Protein AF-A0A8H4IK60-F1 (afdb_monomer_lite)

Sequence (180 aa):
MSAPQLPDAAPTSAMPAPQHAANDPHSSSAIVDDEYISPASSSCSINETGQPAHLPRPKLGSRKSSGTIIIPRDSPQVELGEEEEEYDENDARTMSPRRTSEEIEKISQEAREALIQQAKALQASLLSIVDRVESVRCEHEKLEGGNRFLQSYIGELMQTSKLTAAGAAKAKATKGRPIK

Structure (mmCIF, N/CA/C/O backbone):
data_AF-A0A8H4IK60-F1
#
_entry.id   AF-A0A8H4IK60-F1
#
loop_
_atom_site.group_PDB
_atom_site.id
_atom_site.type_symbol
_atom_site.label_atom_id
_atom_site.label_alt_id
_atom_site.label_comp_id
_atom_site.label_asym_id
_atom_site.label_entity_id
_atom_site.label_seq_id
_atom_site.pdbx_PDB_ins_code
_atom_site.Cartn_x
_atom_site.Cartn_y
_atom_site.Cartn_z
_atom_site.occupancy
_atom_site.B_iso_or_equiv
_atom_site.auth_seq_id
_atom_site.auth_comp_id
_atom_site.auth_asym_id
_atom_site.auth_atom_id
_atom_site.pdbx_PDB_model_num
ATOM 1 N N . MET A 1 1 ? 8.835 -43.431 -39.424 1.00 47.81 1 MET A N 1
ATOM 2 C CA . MET A 1 1 ? 8.532 -42.167 -40.130 1.00 47.81 1 MET A CA 1
ATOM 3 C C . MET A 1 1 ? 7.916 -41.244 -39.085 1.00 47.81 1 MET A C 1
ATOM 5 O O . MET A 1 1 ? 6.806 -41.515 -38.664 1.00 47.81 1 MET A O 1
ATOM 9 N N . SER A 1 2 ? 8.735 -40.544 -38.297 1.00 43.66 2 SER A N 1
ATOM 10 C CA . SER A 1 2 ? 9.215 -39.159 -38.500 1.00 43.66 2 SER A CA 1
ATOM 11 C C . SER A 1 2 ? 8.088 -38.140 -38.688 1.00 43.66 2 SER A C 1
ATOM 13 O O . SER A 1 2 ? 7.370 -38.195 -39.680 1.00 43.66 2 SER A O 1
ATOM 15 N N . ALA A 1 3 ? 7.985 -37.236 -37.708 1.00 51.78 3 ALA A N 1
ATOM 16 C CA . ALA A 1 3 ? 7.119 -36.055 -37.649 1.00 51.78 3 ALA A CA 1
ATOM 17 C C . ALA A 1 3 ? 7.509 -34.991 -38.715 1.00 51.78 3 ALA A C 1
ATOM 19 O O . ALA A 1 3 ? 8.509 -35.193 -39.412 1.00 51.78 3 ALA A O 1
ATOM 20 N N . PRO A 1 4 ? 6.773 -33.864 -38.859 1.00 56.00 4 PRO A N 1
ATOM 21 C CA . PRO A 1 4 ? 6.872 -32.794 -37.861 1.00 56.00 4 PRO A CA 1
ATOM 22 C C . PRO A 1 4 ? 5.557 -32.084 -37.490 1.00 56.00 4 PRO A C 1
ATOM 24 O O . PRO A 1 4 ? 4.537 -32.135 -38.169 1.00 56.00 4 PRO A O 1
ATOM 27 N N . GLN A 1 5 ? 5.678 -31.406 -36.356 1.00 49.56 5 GLN A N 1
ATOM 28 C CA . GLN A 1 5 ? 4.758 -30.545 -35.622 1.00 49.56 5 GLN A CA 1
ATOM 29 C C . GLN A 1 5 ? 5.115 -29.066 -35.874 1.00 49.56 5 GLN A C 1
ATOM 31 O O . GLN A 1 5 ? 6.288 -28.813 -36.149 1.00 49.56 5 GLN A O 1
ATOM 36 N N . LEU A 1 6 ? 4.138 -28.139 -35.745 1.00 52.59 6 LEU A N 1
ATOM 37 C CA . LEU A 1 6 ? 4.202 -26.688 -35.375 1.00 52.59 6 LEU A CA 1
ATOM 38 C C . LEU A 1 6 ? 3.063 -25.875 -36.061 1.00 52.59 6 LEU A C 1
ATOM 40 O O . LEU A 1 6 ? 2.650 -26.264 -37.152 1.00 52.59 6 LEU A O 1
ATOM 44 N N . PRO A 1 7 ? 2.670 -24.674 -35.572 1.00 59.81 7 PRO A N 1
ATOM 45 C CA . PRO A 1 7 ? 2.404 -24.265 -34.189 1.00 59.81 7 PRO A CA 1
ATOM 46 C C . PRO A 1 7 ? 1.025 -23.588 -33.981 1.00 59.81 7 PRO A C 1
ATOM 48 O O . PRO A 1 7 ? 0.344 -23.167 -34.912 1.00 59.81 7 PRO A O 1
ATOM 51 N N . ASP A 1 8 ? 0.690 -23.477 -32.697 1.00 45.31 8 ASP A N 1
ATOM 52 C CA . ASP A 1 8 ? -0.490 -22.885 -32.061 1.00 45.31 8 ASP A CA 1
ATOM 53 C C . ASP A 1 8 ? -0.623 -21.366 -32.302 1.00 45.31 8 ASP A C 1
ATOM 55 O O . ASP A 1 8 ? 0.363 -20.627 -32.224 1.00 45.31 8 ASP A O 1
ATOM 59 N N . ALA A 1 9 ? -1.843 -20.896 -32.572 1.00 54.03 9 ALA A N 1
ATOM 60 C CA . ALA A 1 9 ? -2.167 -19.486 -32.786 1.00 54.03 9 ALA A CA 1
ATOM 61 C C . ALA A 1 9 ? -2.735 -18.870 -31.496 1.00 54.03 9 ALA A C 1
ATOM 63 O O . ALA A 1 9 ? -3.724 -19.342 -30.943 1.00 54.03 9 ALA A O 1
ATOM 64 N N . ALA A 1 10 ? -2.095 -17.800 -31.025 1.00 57.84 10 ALA A N 1
ATOM 65 C CA . ALA A 1 10 ? -2.453 -17.075 -29.810 1.00 57.84 10 ALA A CA 1
ATOM 66 C C . ALA A 1 10 ? -3.873 -16.459 -29.853 1.00 57.84 10 ALA A C 1
ATOM 68 O O . ALA A 1 10 ? -4.290 -15.963 -30.903 1.00 57.84 10 ALA A O 1
ATOM 69 N N . PRO A 1 11 ? -4.589 -16.373 -28.715 1.00 56.88 11 PRO A N 1
ATOM 70 C CA . PRO A 1 11 ? -5.803 -15.573 -28.614 1.00 56.88 11 PRO A CA 1
ATOM 71 C C . PRO A 1 11 ? -5.462 -14.086 -28.424 1.00 56.88 11 PRO A C 1
ATOM 73 O O . PRO A 1 11 ? -4.880 -13.672 -27.421 1.00 56.88 11 PRO A O 1
ATOM 76 N N . THR A 1 12 ? -5.852 -13.260 -29.394 1.00 56.44 12 THR A N 1
ATOM 77 C CA . THR A 1 12 ? -5.823 -11.795 -29.307 1.00 56.44 12 THR A CA 1
ATOM 78 C C . THR A 1 12 ? -6.858 -11.298 -28.298 1.00 56.44 12 THR A C 1
ATOM 80 O O . THR A 1 12 ? -8.062 -11.399 -28.529 1.00 56.44 12 THR A O 1
ATOM 83 N N . SER A 1 13 ? -6.377 -10.734 -27.190 1.00 44.84 13 SER A N 1
ATOM 84 C CA . SER A 1 13 ? -7.165 -9.963 -26.226 1.00 44.84 13 SER A CA 1
ATOM 85 C C . SER A 1 13 ? -7.534 -8.607 -26.839 1.00 44.84 13 SER A C 1
ATOM 87 O O . SER A 1 13 ? -6.670 -7.752 -27.030 1.00 44.84 13 SER A O 1
ATOM 89 N N . ALA A 1 14 ? -8.807 -8.430 -27.199 1.00 46.19 14 ALA A N 1
ATOM 90 C CA . ALA A 1 14 ? -9.365 -7.160 -27.655 1.00 46.19 14 ALA A CA 1
ATOM 91 C C . ALA A 1 14 ? -10.088 -6.472 -26.486 1.00 46.19 14 ALA A C 1
ATOM 93 O O . ALA A 1 14 ? -10.994 -7.042 -25.879 1.00 46.19 14 ALA A O 1
ATOM 94 N N . MET A 1 15 ? -9.657 -5.253 -26.159 1.00 53.12 15 MET A N 1
ATOM 95 C CA . MET A 1 15 ? -10.219 -4.418 -25.095 1.00 53.12 15 MET A CA 1
ATOM 96 C C . MET A 1 15 ? -11.638 -3.919 -25.423 1.00 53.12 15 MET A C 1
ATOM 98 O O . MET A 1 15 ? -11.908 -3.611 -26.585 1.00 53.12 15 MET A O 1
ATOM 102 N N . PRO A 1 16 ? -12.519 -3.724 -24.422 1.00 47.34 16 PRO A N 1
ATOM 103 C CA . PRO A 1 16 ? -13.743 -2.961 -24.606 1.00 47.34 16 PRO A CA 1
ATOM 104 C C . PRO A 1 16 ? -13.459 -1.458 -24.447 1.00 47.34 16 PRO A C 1
ATOM 106 O O . PRO A 1 16 ? -12.864 -1.015 -23.465 1.00 47.34 16 PRO A O 1
ATOM 109 N N . ALA A 1 17 ? -13.892 -0.671 -25.429 1.00 40.38 17 ALA A N 1
ATOM 110 C CA . ALA A 1 17 ? -13.893 0.788 -25.376 1.00 40.38 17 ALA A CA 1
ATOM 111 C C . ALA A 1 17 ? -15.046 1.306 -24.491 1.00 40.38 17 ALA A C 1
ATOM 113 O O . ALA A 1 17 ? -16.156 0.780 -24.603 1.00 40.38 17 ALA A O 1
ATOM 114 N N . PRO A 1 18 ? -14.854 2.362 -23.677 1.00 45.31 18 PRO A N 1
ATOM 115 C CA . PRO A 1 18 ? -15.961 3.092 -23.083 1.00 45.31 18 PRO A CA 1
ATOM 116 C C . PRO A 1 18 ? -16.411 4.214 -24.029 1.00 45.31 18 PRO A C 1
ATOM 118 O O . PRO A 1 18 ? -15.613 5.021 -24.506 1.00 45.31 18 PRO A O 1
ATOM 121 N N . GLN A 1 19 ? -17.709 4.245 -24.303 1.00 41.41 19 GLN A N 1
ATOM 122 C CA . GLN A 1 19 ? -18.382 5.249 -25.114 1.00 41.41 19 GLN A CA 1
ATOM 123 C C . GLN A 1 19 ? -19.320 6.082 -24.230 1.00 41.41 19 GLN A C 1
ATOM 125 O O . GLN A 1 19 ? -20.087 5.509 -23.463 1.00 41.41 19 GLN A O 1
ATOM 130 N N . HIS A 1 20 ? -19.288 7.404 -24.458 1.00 40.94 20 HIS A N 1
ATOM 131 C CA . HIS A 1 20 ? -20.239 8.442 -24.024 1.00 40.94 20 HIS A CA 1
ATOM 132 C C . HIS A 1 20 ? -20.338 8.720 -22.513 1.00 40.94 20 HIS A C 1
ATOM 134 O O . HIS A 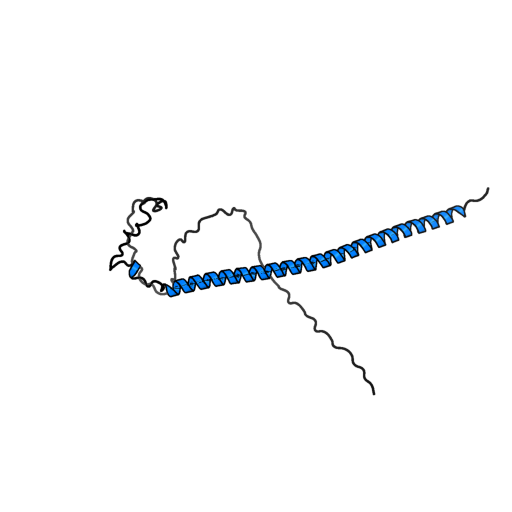1 20 ? -20.232 7.828 -21.691 1.00 40.94 20 HIS A O 1
ATOM 140 N N . ALA A 1 21 ? -20.656 9.912 -22.021 1.00 36.97 21 ALA A N 1
ATOM 141 C CA . ALA A 1 21 ? -20.693 11.307 -22.462 1.00 36.97 21 ALA A CA 1
ATOM 142 C C . ALA A 1 21 ? -21.277 12.053 -21.243 1.00 36.97 21 ALA A C 1
ATOM 144 O O . ALA A 1 21 ? -22.159 11.489 -20.600 1.00 36.97 21 ALA A O 1
ATOM 145 N N . ALA A 1 22 ? -20.822 13.282 -20.964 1.00 37.25 22 ALA A N 1
ATOM 146 C CA . ALA A 1 22 ? -21.616 14.416 -20.449 1.00 37.25 22 ALA A CA 1
ATOM 147 C C . ALA A 1 22 ? -20.872 15.290 -19.416 1.00 37.25 22 ALA A C 1
ATOM 149 O O . ALA A 1 22 ? -20.523 14.836 -18.333 1.00 37.25 22 ALA A O 1
ATOM 150 N N . ASN A 1 23 ? -20.799 16.577 -19.768 1.00 39.06 23 ASN A N 1
ATOM 151 C CA . ASN A 1 23 ? -20.990 17.759 -18.917 1.00 39.06 23 ASN A CA 1
ATOM 152 C C . ASN A 1 23 ? -19.883 18.189 -17.932 1.00 39.06 23 ASN A C 1
ATOM 154 O O . ASN A 1 23 ? -19.915 17.872 -16.751 1.00 39.06 23 ASN A O 1
ATOM 158 N N . ASP A 1 24 ? -19.024 19.083 -18.424 1.00 37.56 24 ASP A N 1
ATOM 159 C CA . ASP A 1 24 ? -18.691 20.360 -17.759 1.00 37.56 24 ASP A CA 1
ATOM 160 C C . ASP A 1 24 ? -19.656 21.431 -18.333 1.00 37.56 24 ASP A C 1
ATOM 162 O O . ASP A 1 24 ? -20.057 21.239 -19.491 1.00 37.56 24 ASP A O 1
ATOM 166 N N . PRO A 1 25 ? -20.045 22.545 -17.656 1.00 52.62 25 PRO A N 1
ATOM 167 C CA . PRO A 1 25 ? -19.108 23.460 -16.985 1.00 52.62 25 PRO A CA 1
ATOM 168 C C . PRO A 1 25 ? -19.636 24.215 -15.732 1.00 52.62 25 PRO A C 1
ATOM 170 O O . PRO A 1 25 ? -20.828 24.252 -15.439 1.00 52.62 25 PRO A O 1
ATOM 173 N N . HIS A 1 26 ? -18.706 24.950 -15.107 1.00 33.75 26 HIS A N 1
ATOM 174 C CA . HIS A 1 26 ? -18.854 26.157 -14.266 1.00 33.75 26 HIS A CA 1
ATOM 175 C C . HIS A 1 26 ? -18.589 26.018 -12.755 1.00 33.75 26 HIS A C 1
ATOM 177 O O . HIS A 1 26 ? -19.461 25.708 -11.958 1.00 33.75 26 HIS A O 1
ATOM 183 N N . SER A 1 27 ? -17.381 26.465 -12.390 1.00 36.62 27 SER A N 1
ATOM 184 C CA . SER A 1 27 ? -17.167 27.645 -11.538 1.00 36.62 27 SER A CA 1
ATOM 185 C C . SER A 1 27 ? -17.816 27.644 -10.148 1.00 36.62 27 SER A C 1
ATOM 187 O O . SER A 1 27 ? -18.990 27.972 -10.009 1.00 36.62 27 SER A O 1
ATOM 189 N N . SER A 1 28 ? -16.999 27.513 -9.100 1.00 38.47 28 SER A N 1
ATOM 190 C CA . SER A 1 28 ? -16.665 28.657 -8.232 1.00 38.47 28 SER A CA 1
ATOM 191 C C . SER A 1 28 ? -15.717 28.254 -7.107 1.00 38.47 28 SER A C 1
ATOM 193 O O . SER A 1 28 ? -15.905 27.258 -6.417 1.00 38.47 28 SER A O 1
ATOM 195 N N . SER A 1 29 ? -14.705 29.090 -6.926 1.00 43.81 29 SER A N 1
ATOM 196 C CA . SER A 1 29 ? -13.894 29.225 -5.726 1.00 43.81 29 SER A CA 1
ATOM 197 C C . SER A 1 29 ? -14.768 29.469 -4.490 1.00 43.81 29 SER A C 1
ATOM 199 O O . SER A 1 29 ? -15.601 30.369 -4.528 1.00 43.81 29 SER A O 1
ATOM 201 N N . ALA A 1 30 ? -14.528 28.748 -3.396 1.00 35.84 30 ALA A N 1
ATOM 202 C CA . ALA A 1 30 ? -14.762 29.188 -2.013 1.00 35.84 30 ALA A CA 1
ATOM 203 C C . ALA A 1 30 ? -14.173 28.109 -1.083 1.00 35.84 30 ALA A C 1
ATOM 205 O O . ALA A 1 30 ? -14.516 26.941 -1.202 1.00 35.84 30 ALA A O 1
ATOM 206 N N . ILE A 1 31 ? -13.079 28.398 -0.375 1.00 42.12 31 ILE A N 1
ATOM 207 C CA . ILE A 1 31 ? -13.106 28.649 1.076 1.00 42.12 31 ILE A CA 1
ATOM 208 C C . ILE A 1 31 ? -13.783 27.481 1.815 1.00 42.12 31 ILE A C 1
ATOM 210 O O . ILE A 1 31 ? -15.002 27.431 1.925 1.00 42.12 31 ILE A O 1
ATOM 214 N N . VAL A 1 32 ? -12.980 26.536 2.308 1.00 40.38 32 VAL A N 1
ATOM 215 C CA . VAL A 1 32 ? -13.431 25.579 3.326 1.00 40.38 32 VAL A CA 1
ATOM 216 C C . VAL A 1 32 ? -13.314 26.269 4.682 1.00 40.38 32 VAL A C 1
ATOM 218 O O . VAL A 1 32 ? -12.281 26.195 5.341 1.00 40.38 32 VAL A O 1
ATOM 221 N N . ASP A 1 33 ? -14.347 27.025 5.047 1.00 37.38 33 ASP A N 1
ATOM 222 C CA . ASP A 1 33 ? -14.588 27.364 6.446 1.00 37.38 33 ASP A CA 1
ATOM 223 C C . ASP A 1 33 ? -15.095 26.102 7.159 1.00 37.38 33 ASP A C 1
ATOM 225 O O . ASP A 1 33 ? -15.968 25.382 6.668 1.00 37.38 33 ASP A O 1
ATOM 229 N N . ASP A 1 34 ? -14.474 25.826 8.301 1.00 45.22 34 ASP A N 1
ATOM 230 C CA . ASP A 1 34 ? -14.782 24.748 9.234 1.00 45.22 34 ASP A CA 1
ATOM 231 C C . ASP A 1 34 ? -16.145 25.048 9.884 1.00 45.22 34 ASP A C 1
ATOM 233 O O . ASP A 1 34 ? -16.239 25.689 10.931 1.00 45.22 34 ASP A O 1
ATOM 237 N N . GLU A 1 35 ? -17.232 24.678 9.201 1.00 45.31 35 GLU A N 1
ATOM 238 C CA . GLU A 1 35 ? -18.591 24.871 9.704 1.00 45.31 35 GLU A CA 1
ATOM 239 C C . GLU A 1 35 ? -19.071 23.610 10.435 1.00 45.31 35 GLU A C 1
ATOM 241 O O . GLU A 1 35 ? -19.365 22.559 9.864 1.00 45.31 35 GLU A O 1
ATOM 246 N N . TYR A 1 36 ? -19.113 23.754 11.754 1.00 46.19 36 TYR A N 1
ATOM 247 C CA . TYR A 1 36 ? -19.655 22.864 12.770 1.00 46.19 36 TYR A CA 1
ATOM 248 C C . TYR A 1 36 ? -21.035 22.290 12.379 1.00 46.19 36 TYR A C 1
ATOM 250 O O . TYR A 1 36 ? -22.077 22.902 12.624 1.00 46.19 36 TYR A O 1
ATOM 258 N N . ILE A 1 37 ? -21.068 21.086 11.797 1.00 52.44 37 ILE A N 1
ATOM 259 C CA . ILE A 1 37 ? -22.320 20.377 11.490 1.00 52.44 37 ILE A CA 1
ATOM 260 C C . ILE A 1 37 ? -22.961 19.915 12.806 1.00 52.44 37 ILE A C 1
ATOM 262 O O . ILE A 1 37 ? -22.659 18.852 13.345 1.00 52.44 37 ILE A O 1
ATOM 266 N N . SER A 1 38 ? -23.884 20.723 13.323 1.00 48.19 38 SER A N 1
ATOM 267 C CA . SER A 1 38 ? -24.884 20.272 14.293 1.00 48.19 38 SER A CA 1
ATOM 268 C C . SER A 1 38 ? -25.943 19.428 13.569 1.00 48.19 38 SER A C 1
ATOM 270 O O . SER A 1 38 ? -26.440 19.860 12.526 1.00 48.19 38 SER A O 1
ATOM 272 N N . PRO A 1 39 ? -26.356 18.257 14.091 1.00 45.81 39 PRO A N 1
ATOM 273 C CA . PRO A 1 39 ? -27.415 17.459 13.484 1.00 45.81 39 PRO A CA 1
ATOM 274 C C . PRO A 1 39 ? -28.776 18.112 13.759 1.00 45.81 39 PRO A C 1
ATOM 276 O O . PRO A 1 39 ? -29.479 17.784 14.715 1.00 45.81 39 PRO A O 1
ATOM 279 N N . ALA A 1 40 ? -29.160 19.070 12.919 1.00 50.38 40 ALA A N 1
ATOM 280 C CA . ALA A 1 40 ? -30.510 19.602 12.898 1.00 50.38 40 ALA A CA 1
ATOM 281 C C . ALA A 1 40 ? -31.446 18.608 12.186 1.00 50.38 40 ALA A C 1
ATOM 283 O O . ALA A 1 40 ? -31.434 18.481 10.969 1.00 50.38 40 ALA A O 1
ATOM 284 N N . SER A 1 41 ? -32.286 17.941 12.980 1.00 44.22 41 SER A N 1
ATOM 285 C CA . SER A 1 41 ? -33.629 17.451 12.630 1.00 44.22 41 SER A CA 1
ATOM 286 C C . SER A 1 41 ? -33.792 16.634 11.336 1.00 44.22 41 SER A C 1
ATOM 288 O O . SER A 1 41 ? -34.142 17.159 10.281 1.00 44.22 41 SER A O 1
ATOM 290 N N . SER A 1 42 ? -33.745 15.308 11.461 1.00 46.22 42 SER A N 1
ATOM 291 C CA . SER A 1 42 ? -34.355 14.397 10.486 1.00 46.22 42 SER A CA 1
ATOM 292 C C . SER A 1 42 ? -35.886 14.468 10.587 1.00 46.22 42 SER A C 1
ATOM 294 O O . SER A 1 42 ? -36.507 13.741 11.359 1.00 46.22 42 SER A O 1
ATOM 296 N N . SER A 1 43 ? -36.514 15.359 9.819 1.00 49.06 43 SER A N 1
ATOM 297 C CA . SER A 1 43 ? -37.956 15.318 9.547 1.00 49.06 43 SER A CA 1
ATOM 298 C C . SER A 1 43 ? -38.207 14.350 8.391 1.00 49.06 43 SER A C 1
ATOM 300 O O . SER A 1 43 ? -38.118 14.733 7.226 1.00 49.06 43 SER A O 1
ATOM 302 N N . CYS A 1 44 ? -38.530 13.094 8.693 1.00 38.66 44 CYS A N 1
ATOM 303 C CA . CYS A 1 44 ? -39.070 12.169 7.702 1.00 38.66 44 CYS A CA 1
ATOM 304 C C . CYS A 1 44 ? -40.487 12.617 7.302 1.00 38.66 44 CYS A C 1
ATOM 306 O O . CYS A 1 44 ? -41.456 12.411 8.028 1.00 38.66 44 CYS A O 1
ATOM 308 N N . SER A 1 45 ? -40.613 13.257 6.139 1.00 45.78 45 SER A N 1
ATOM 309 C CA . SER A 1 45 ? -41.908 13.477 5.494 1.00 45.78 45 SER A CA 1
ATOM 310 C C . SER A 1 45 ? -42.138 12.339 4.503 1.00 45.78 45 SER A C 1
ATOM 312 O O . SER A 1 45 ? -41.501 12.288 3.454 1.00 45.78 45 SER A O 1
ATOM 314 N N . ILE A 1 46 ? -43.016 11.401 4.866 1.00 50.84 46 ILE A N 1
ATOM 315 C CA . ILE A 1 46 ? -43.659 10.497 3.909 1.00 50.84 46 ILE A CA 1
ATOM 316 C C . ILE A 1 46 ? -45.134 10.888 3.886 1.00 50.84 46 ILE A C 1
ATOM 318 O O . ILE A 1 46 ? -45.826 10.763 4.892 1.00 50.84 46 ILE A O 1
ATOM 322 N N . ASN A 1 47 ? -45.626 11.369 2.753 1.00 48.91 47 ASN A N 1
ATOM 323 C CA . ASN A 1 47 ? -47.057 11.498 2.516 1.00 48.91 47 ASN A CA 1
ATOM 324 C C . ASN A 1 47 ? -47.318 11.224 1.036 1.00 48.91 47 ASN A C 1
ATOM 326 O O . ASN A 1 47 ? -46.809 11.959 0.201 1.00 48.91 47 ASN A O 1
ATOM 330 N N . GLU A 1 48 ? -48.094 10.171 0.766 1.00 46.12 48 GLU A N 1
ATOM 331 C CA . GLU A 1 48 ? -48.950 9.926 -0.414 1.00 46.12 48 GLU A CA 1
ATOM 332 C C . GLU A 1 48 ? -49.386 8.452 -0.305 1.00 46.12 48 GLU A C 1
ATOM 334 O O . GLU A 1 48 ? -48.710 7.544 -0.766 1.00 46.12 48 GLU A O 1
ATOM 339 N N . THR A 1 49 ? -50.417 8.080 0.452 1.00 51.88 49 THR A N 1
ATOM 340 C CA . THR A 1 49 ? -51.827 8.277 0.096 1.00 51.88 49 THR A CA 1
ATOM 341 C C . THR A 1 49 ? -52.688 7.885 1.304 1.00 51.88 49 THR A C 1
ATOM 343 O O . THR A 1 49 ? -52.519 6.805 1.863 1.00 51.88 49 THR A O 1
ATOM 346 N N . GLY A 1 50 ? -53.624 8.750 1.701 1.00 46.50 50 GLY A N 1
ATOM 347 C CA . GLY A 1 50 ? -54.551 8.500 2.813 1.00 46.50 50 GLY A CA 1
ATOM 348 C C . GLY A 1 50 ? -54.340 9.473 3.966 1.00 46.50 50 GLY A C 1
ATOM 349 O O . GLY A 1 50 ? -53.518 9.251 4.843 1.00 46.50 50 GLY A O 1
ATOM 350 N N . GLN A 1 51 ? -55.089 10.571 3.939 1.00 56.06 51 GLN A N 1
ATOM 351 C CA . GLN A 1 51 ? -55.142 11.599 4.978 1.00 56.06 51 GLN A CA 1
ATOM 352 C C . GLN A 1 51 ? -55.559 11.008 6.342 1.00 56.06 51 GLN A C 1
ATOM 354 O O . GLN A 1 51 ? -56.684 10.516 6.444 1.00 56.06 51 GLN A O 1
ATOM 359 N N . PRO A 1 52 ? -54.777 11.157 7.427 1.00 49.69 52 PRO A N 1
ATOM 360 C CA . PRO A 1 52 ? -55.341 11.293 8.756 1.00 49.69 52 PRO A CA 1
ATOM 361 C C . PRO A 1 52 ? -55.360 12.782 9.106 1.00 49.69 52 PRO A C 1
ATOM 363 O O . PRO A 1 52 ? -54.351 13.474 8.985 1.00 49.69 52 PRO A O 1
ATOM 366 N N . ALA A 1 53 ? -56.526 13.281 9.516 1.00 62.75 53 ALA A N 1
ATOM 367 C CA . ALA A 1 53 ? -56.717 14.647 9.984 1.00 62.75 53 ALA A CA 1
ATOM 368 C C . ALA A 1 53 ? -55.578 15.064 10.933 1.00 62.75 53 ALA A C 1
ATOM 370 O O . ALA A 1 53 ? -55.498 14.608 12.074 1.00 62.75 53 ALA A O 1
ATOM 371 N N . HIS A 1 54 ? -54.671 15.911 10.442 1.00 58.59 54 HIS A N 1
ATOM 372 C CA . HIS A 1 54 ? -53.552 16.405 11.228 1.00 58.59 54 HIS A CA 1
ATOM 373 C C . HIS A 1 54 ? -54.115 17.378 12.265 1.00 58.59 54 HIS A C 1
ATOM 375 O O . HIS A 1 54 ? -54.441 18.524 11.947 1.00 58.59 54 HIS A O 1
ATOM 381 N N . LEU A 1 55 ? -54.271 16.910 13.506 1.00 72.06 55 LEU A N 1
ATOM 382 C CA . LEU A 1 55 ? -54.646 17.761 14.632 1.00 72.06 55 LEU A CA 1
ATOM 383 C C . LEU A 1 55 ? -53.686 18.965 14.670 1.00 72.06 55 LEU A C 1
ATOM 385 O O . LEU A 1 55 ? -52.469 18.783 14.540 1.00 72.06 55 LEU A O 1
ATOM 389 N N . PRO A 1 56 ? -54.190 20.2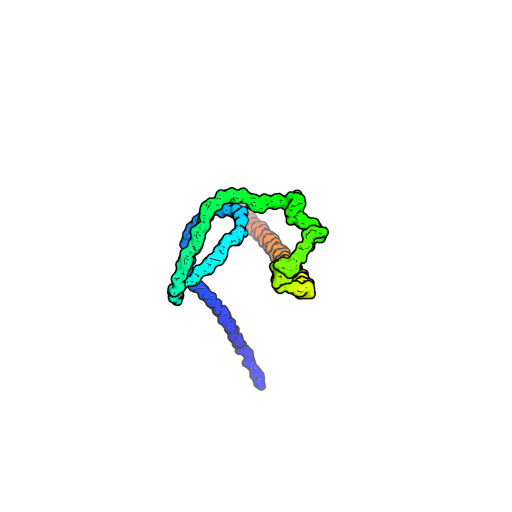05 14.792 1.00 69.88 56 PRO A N 1
ATOM 390 C CA . PRO A 1 56 ? -53.323 21.370 14.804 1.00 69.88 56 PRO A CA 1
ATOM 391 C C . PRO A 1 56 ? -52.394 21.279 16.016 1.00 69.88 56 PRO A C 1
ATOM 393 O O . PRO A 1 56 ? -52.853 21.168 17.154 1.00 69.88 56 PRO A O 1
ATOM 396 N N . ARG A 1 57 ? -51.076 21.313 15.765 1.00 75.38 57 ARG A N 1
ATOM 397 C CA . ARG A 1 57 ? -50.073 21.375 16.834 1.00 75.38 57 ARG A CA 1
ATOM 398 C C . ARG A 1 57 ? -50.422 22.563 17.741 1.00 75.38 57 ARG A C 1
ATOM 400 O O . ARG A 1 57 ? -50.642 23.658 17.213 1.00 75.38 57 ARG A O 1
ATOM 407 N N . PRO A 1 58 ? -50.488 22.376 19.071 1.00 79.19 58 PRO A N 1
ATOM 408 C CA . PRO A 1 58 ? -50.737 23.468 19.999 1.00 79.19 58 PRO A CA 1
ATOM 409 C C . PRO A 1 58 ? -49.772 24.615 19.711 1.00 79.19 58 PRO A C 1
ATOM 411 O O . PRO A 1 58 ? -48.566 24.394 19.582 1.00 79.19 58 PRO A O 1
ATOM 414 N N . LYS A 1 59 ? -50.302 25.833 19.565 1.00 76.06 59 LYS A N 1
ATOM 415 C CA . LYS A 1 59 ? -49.469 27.011 19.318 1.00 76.06 59 LYS A CA 1
ATOM 416 C C . LYS A 1 59 ? -48.518 27.165 20.503 1.00 76.06 59 LYS A C 1
ATOM 418 O O . LYS A 1 59 ? -48.966 27.492 21.602 1.00 76.06 59 LYS A O 1
ATOM 423 N N . LEU A 1 60 ? -47.223 26.919 20.288 1.00 70.75 60 LEU A N 1
ATOM 424 C CA . LEU A 1 60 ? -46.202 27.255 21.273 1.00 70.75 60 LEU A CA 1
ATOM 425 C C . LEU A 1 60 ? -46.276 28.770 21.479 1.00 70.75 60 LEU A C 1
ATOM 427 O O . LEU A 1 60 ? -45.968 29.540 20.570 1.00 70.75 60 LEU A O 1
ATOM 431 N N . GLY A 1 61 ? -46.752 29.192 22.653 1.00 76.19 61 GLY A N 1
ATOM 432 C CA . GLY A 1 61 ? -46.742 30.600 23.037 1.00 76.19 61 GLY A CA 1
ATOM 433 C C . GLY A 1 61 ? -45.324 31.155 22.919 1.00 76.19 61 GLY A C 1
ATOM 434 O O . GLY A 1 61 ? -44.356 30.420 23.120 1.00 76.19 61 GLY A O 1
ATOM 435 N N . SER A 1 62 ? -45.189 32.437 22.575 1.00 75.81 62 SER A N 1
ATOM 436 C CA . SER A 1 62 ? -43.882 33.083 22.444 1.00 75.81 62 SER A CA 1
ATOM 437 C C . SER A 1 62 ? -43.154 33.035 23.788 1.00 75.81 62 SER A C 1
ATOM 439 O O . SER A 1 62 ? -43.412 33.838 24.689 1.00 75.81 62 SER A O 1
ATOM 441 N N . ARG A 1 63 ? -42.263 32.060 23.961 1.00 73.81 63 ARG A N 1
ATOM 442 C CA . ARG A 1 63 ? -41.380 32.017 25.121 1.00 73.81 63 ARG A CA 1
ATOM 443 C C . ARG A 1 63 ? -40.261 33.020 24.856 1.00 73.81 63 ARG A C 1
ATOM 445 O O . ARG A 1 63 ? -39.651 33.011 23.792 1.00 73.81 63 ARG A O 1
ATOM 452 N N . LYS A 1 64 ? -40.031 33.907 25.824 1.00 77.75 64 LYS A N 1
ATOM 453 C CA . LYS A 1 64 ? -38.844 34.774 25.914 1.00 77.75 64 LYS A CA 1
ATOM 454 C C . LYS A 1 64 ? -37.602 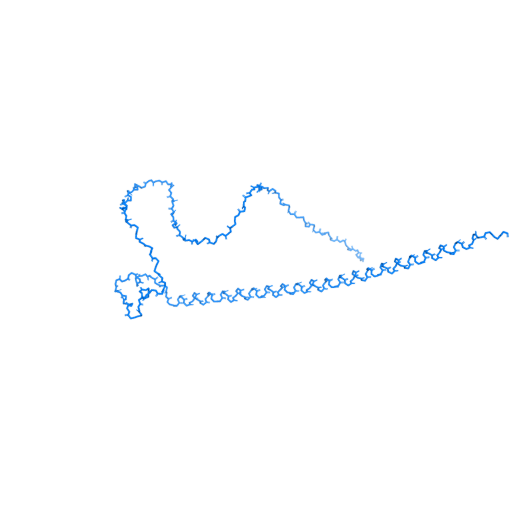33.908 25.675 1.00 77.75 64 LYS A C 1
ATOM 456 O O . LYS A 1 64 ? -37.557 32.808 26.224 1.00 77.75 64 LYS A O 1
ATOM 461 N N . SER A 1 65 ? -36.647 34.365 24.858 1.00 72.44 65 SER A N 1
ATOM 462 C CA . SER A 1 65 ? -35.444 33.582 24.556 1.00 72.44 65 SER A CA 1
ATOM 463 C C . SER A 1 65 ? -34.717 33.272 25.863 1.00 72.44 65 SER A C 1
ATOM 465 O O . SER A 1 65 ? -34.151 34.168 26.490 1.00 72.44 65 SER A O 1
ATOM 467 N N . SER A 1 66 ? -34.785 32.021 26.317 1.00 73.94 66 SER A N 1
ATOM 468 C CA . SER A 1 66 ? -33.925 31.553 27.396 1.00 73.94 66 SER A CA 1
ATOM 469 C C . SER A 1 66 ? -32.499 31.642 26.876 1.00 73.94 66 SER A C 1
ATOM 471 O O . SER A 1 66 ? -32.234 31.171 25.769 1.00 73.94 66 SER A O 1
ATOM 473 N N . GLY A 1 67 ? -31.622 32.306 27.628 1.00 76.50 67 GLY A N 1
ATOM 474 C CA . GLY A 1 67 ? -30.215 32.442 27.270 1.00 76.50 67 GLY A CA 1
ATOM 475 C C . GLY A 1 67 ? -29.555 31.095 26.971 1.00 76.50 67 GLY A C 1
ATOM 476 O O . GLY A 1 67 ? -30.102 30.027 27.247 1.00 76.50 67 GLY A O 1
ATOM 477 N N . THR A 1 68 ? -28.376 31.172 26.367 1.00 75.69 68 THR A N 1
ATOM 478 C CA . THR A 1 68 ? -27.584 30.029 25.922 1.00 75.69 68 THR A CA 1
ATOM 479 C C . THR A 1 68 ? -27.469 28.953 27.010 1.00 75.69 68 THR A C 1
ATOM 481 O O . THR A 1 68 ? -27.012 29.224 28.113 1.00 75.69 68 THR A O 1
ATOM 484 N N . ILE A 1 69 ? -27.861 27.721 26.670 1.00 73.75 69 ILE A N 1
ATOM 485 C CA . ILE A 1 69 ? -27.824 26.526 27.544 1.00 73.75 69 ILE A CA 1
ATOM 486 C C . ILE A 1 69 ? -26.373 26.056 27.810 1.00 73.75 69 ILE A C 1
ATOM 488 O O . ILE A 1 69 ? -26.127 25.141 28.587 1.00 73.75 69 ILE A O 1
ATOM 492 N N . ILE A 1 70 ? -25.389 26.676 27.156 1.00 80.88 70 ILE A N 1
ATOM 493 C CA . ILE A 1 70 ? -23.979 26.287 27.204 1.00 80.88 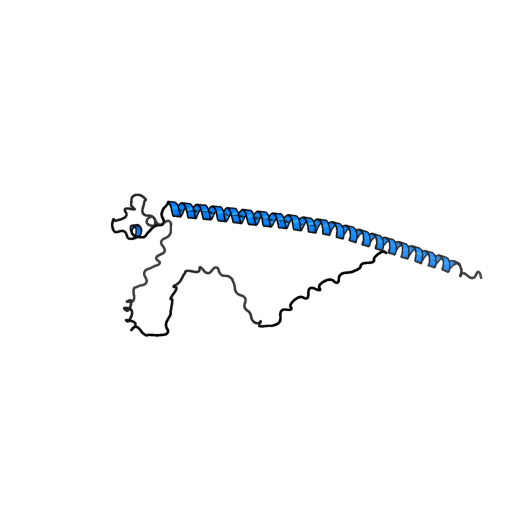70 ILE A CA 1
ATOM 494 C C . ILE A 1 70 ? -23.371 26.753 28.531 1.00 80.88 70 ILE A C 1
ATOM 496 O O . ILE A 1 70 ? -23.022 27.921 28.694 1.00 80.88 70 ILE A O 1
ATOM 500 N N . ILE A 1 71 ? -23.235 25.816 29.465 1.00 80.38 71 ILE A N 1
ATOM 501 C CA . ILE A 1 71 ? -22.480 25.988 30.706 1.00 80.38 71 ILE A CA 1
ATOM 502 C C . ILE A 1 71 ? -21.017 25.592 30.420 1.00 80.38 71 ILE A C 1
ATOM 504 O O . ILE A 1 71 ? -20.790 24.507 29.875 1.00 80.38 71 ILE A O 1
ATOM 508 N N . PRO A 1 72 ? -20.017 26.440 30.735 1.00 83.75 72 PRO A N 1
ATOM 509 C CA . PRO A 1 72 ? -18.604 26.079 30.620 1.00 83.75 72 PRO A CA 1
ATOM 510 C C . PRO A 1 72 ? -18.285 24.810 31.416 1.00 83.75 72 PRO A C 1
ATOM 512 O O . PRO A 1 72 ? -18.792 24.642 32.523 1.00 83.75 72 PRO A O 1
ATOM 515 N N . ARG A 1 73 ? -17.429 23.938 30.870 1.00 75.31 73 ARG A N 1
ATOM 516 C CA . ARG A 1 73 ? -17.090 22.638 31.483 1.00 75.31 73 ARG A CA 1
ATOM 517 C C . ARG A 1 73 ? -16.500 22.755 32.888 1.00 75.31 73 ARG A C 1
ATOM 519 O O . ARG A 1 73 ? -16.725 21.875 33.701 1.00 75.31 73 ARG A O 1
ATOM 526 N N . ASP A 1 74 ? -15.824 23.860 33.176 1.00 79.75 74 ASP A N 1
ATOM 527 C CA . ASP A 1 74 ? -15.189 24.109 34.474 1.00 79.75 74 ASP A CA 1
ATOM 528 C C . ASP A 1 74 ? -16.174 24.662 35.525 1.00 79.75 74 ASP A C 1
ATOM 530 O O . ASP A 1 74 ? -15.775 25.064 36.618 1.00 79.75 74 ASP A O 1
ATOM 534 N N . SER A 1 75 ? -17.465 24.757 35.188 1.00 81.25 75 SER A N 1
ATOM 535 C CA . SER A 1 75 ? -18.490 25.221 36.116 1.00 81.25 75 SER A CA 1
ATOM 536 C C . SER A 1 75 ? -18.715 24.177 37.219 1.00 81.25 75 SER A C 1
ATOM 538 O O . SER A 1 75 ? -18.928 23.002 36.912 1.00 81.25 75 SER A O 1
ATOM 540 N N . PRO A 1 76 ? -18.753 24.589 38.498 1.00 70.88 76 PRO A N 1
ATOM 541 C CA . PRO A 1 76 ? -18.784 23.692 39.659 1.00 70.88 76 PRO A CA 1
ATOM 542 C C . PRO A 1 76 ? -20.062 22.845 39.795 1.00 70.88 76 PRO A C 1
ATOM 544 O O . PRO A 1 76 ? -20.184 22.086 40.744 1.00 70.88 76 PRO A O 1
ATOM 547 N N . GLN A 1 77 ? -21.031 22.999 38.889 1.00 65.38 77 GLN A N 1
ATOM 548 C CA . GLN A 1 77 ? -22.335 22.322 38.907 1.00 65.38 77 GLN A CA 1
ATOM 549 C C . GLN A 1 77 ? -22.555 21.402 37.695 1.00 65.38 77 GLN A C 1
ATOM 551 O O . GLN A 1 77 ? -23.684 20.986 37.447 1.00 65.38 77 GLN A O 1
ATOM 556 N N . VAL A 1 78 ? -21.518 21.137 36.891 1.00 69.06 78 VAL A N 1
ATOM 557 C CA . VAL A 1 78 ? -21.642 20.295 35.683 1.00 69.06 78 VAL A CA 1
ATOM 558 C C . VAL A 1 78 ? -21.587 18.806 36.016 1.00 69.06 78 VAL A C 1
ATOM 560 O O . VAL A 1 78 ? -22.294 18.023 35.386 1.00 69.06 78 VAL A O 1
ATOM 563 N N . GLU A 1 79 ? -20.794 18.427 37.013 1.00 62.66 79 GLU A N 1
ATOM 564 C CA . GLU A 1 79 ? -20.675 17.050 37.484 1.00 62.66 79 GLU A CA 1
ATOM 565 C C . GLU A 1 79 ? -21.288 16.980 38.887 1.00 62.66 79 GLU A C 1
ATOM 567 O O . GLU A 1 79 ? -20.838 17.680 39.795 1.00 62.66 79 GLU A O 1
ATOM 572 N N . LEU A 1 80 ? -22.358 16.191 39.053 1.00 64.31 80 LEU A N 1
ATOM 573 C CA . LEU A 1 80 ? -22.809 15.782 40.386 1.00 64.31 80 LEU A CA 1
ATOM 574 C C . LEU A 1 80 ? -21.640 15.014 41.009 1.00 64.31 80 LEU A C 1
ATOM 576 O O . LEU A 1 80 ? -21.074 14.137 40.356 1.00 64.31 80 LEU A O 1
ATOM 580 N N . GLY A 1 81 ? -21.230 15.373 42.226 1.00 61.34 81 GLY A N 1
ATOM 581 C CA . GLY A 1 81 ? -20.176 14.627 42.915 1.00 61.34 81 GLY A CA 1
ATOM 582 C C . GLY A 1 81 ? -20.562 13.149 43.025 1.00 61.34 81 GLY A C 1
ATOM 583 O O . GLY A 1 81 ? -21.747 12.835 43.098 1.00 61.34 81 GLY A O 1
ATOM 584 N N . GLU A 1 82 ? -19.582 12.241 43.068 1.00 60.56 82 GLU A N 1
ATOM 585 C CA . GLU A 1 82 ? -19.815 10.783 43.156 1.00 60.56 82 GLU A CA 1
ATOM 586 C C . GLU A 1 82 ? -20.756 10.385 44.317 1.00 60.56 82 GLU A C 1
ATOM 588 O O . GLU A 1 82 ? -21.401 9.342 44.275 1.00 60.56 82 GLU A O 1
ATOM 593 N N . GLU A 1 83 ? -20.860 11.238 45.339 1.00 58.88 83 GLU A N 1
ATOM 594 C CA . GLU A 1 83 ? -21.713 11.071 46.519 1.00 58.88 83 GLU A CA 1
ATOM 595 C C . GLU A 1 83 ? -23.151 11.610 46.337 1.00 58.88 83 GLU A C 1
ATOM 597 O O . GLU A 1 83 ? -24.027 11.278 47.130 1.00 58.88 83 GLU A O 1
ATOM 602 N N . GLU A 1 84 ? -23.410 12.431 45.313 1.00 58.94 84 GLU A N 1
ATOM 603 C CA . GLU A 1 84 ? -24.708 13.072 45.025 1.00 58.94 84 GLU A CA 1
ATOM 604 C C . GLU A 1 84 ? -25.463 12.391 43.861 1.00 58.94 84 GLU A C 1
ATOM 606 O O . GLU A 1 84 ? -26.618 12.715 43.582 1.00 58.94 84 GLU A O 1
ATOM 611 N N . GLU A 1 85 ? -24.850 11.403 43.195 1.00 62.03 85 GLU A N 1
ATOM 612 C CA . GLU A 1 85 ? -25.527 10.531 42.225 1.00 62.03 85 GLU A CA 1
ATOM 613 C C . GLU A 1 85 ? -26.397 9.459 42.915 1.00 62.03 85 GLU A C 1
ATOM 615 O O . GLU A 1 85 ? -26.167 8.255 42.795 1.00 62.03 85 GLU A O 1
ATOM 620 N N . GLU A 1 86 ? -27.445 9.881 43.625 1.00 66.31 86 GLU A N 1
ATOM 621 C CA . GLU A 1 86 ? -28.485 8.968 44.108 1.00 66.31 86 GLU A CA 1
ATOM 622 C C . GLU A 1 86 ? -29.565 8.809 43.026 1.00 66.31 86 GLU A C 1
ATOM 624 O O . GLU A 1 86 ? -30.369 9.706 42.759 1.00 66.31 86 GLU A O 1
ATOM 629 N N . TYR A 1 87 ? -29.544 7.668 42.335 1.00 71.19 87 TYR A N 1
ATOM 630 C CA . TYR A 1 87 ? -30.556 7.331 41.335 1.00 71.19 87 TYR A CA 1
ATOM 631 C C . TYR A 1 87 ? -31.847 6.905 42.042 1.00 71.19 87 TYR A C 1
ATOM 633 O O . TYR A 1 87 ? -31.859 5.906 42.759 1.00 71.19 87 TYR A O 1
ATOM 641 N N . ASP A 1 88 ? -32.932 7.642 41.806 1.00 80.75 88 ASP A N 1
ATOM 642 C CA . ASP A 1 88 ? -34.265 7.300 42.314 1.00 80.75 88 ASP A CA 1
ATOM 643 C C . ASP A 1 88 ? -34.754 5.948 41.746 1.00 80.75 88 ASP A C 1
ATOM 645 O O . ASP A 1 88 ? -34.424 5.566 40.617 1.00 80.75 88 ASP A O 1
ATOM 649 N N . GLU A 1 89 ? -35.595 5.235 42.500 1.00 75.31 89 GLU A N 1
ATOM 650 C CA . GLU A 1 89 ? -36.207 3.956 42.103 1.00 75.31 89 GLU A CA 1
ATOM 651 C C . GLU A 1 89 ? -37.055 4.096 40.825 1.00 75.31 89 GLU A C 1
ATOM 653 O O . GLU A 1 89 ? -37.274 3.126 40.096 1.00 75.31 89 GLU A O 1
ATOM 658 N N . ASN A 1 90 ? -37.509 5.315 40.519 1.00 79.56 90 ASN A N 1
ATOM 659 C CA . ASN A 1 90 ? -38.236 5.660 39.300 1.00 79.56 90 ASN A CA 1
ATOM 660 C C . ASN A 1 90 ? -37.388 6.403 38.247 1.00 79.56 90 ASN A C 1
ATOM 662 O O . ASN A 1 90 ? -37.950 6.920 37.276 1.00 79.56 90 ASN A O 1
ATOM 666 N N . ASP A 1 91 ? -36.058 6.458 38.386 1.00 85.81 91 ASP A N 1
ATOM 667 C CA . ASP A 1 91 ? -35.193 7.136 37.418 1.00 85.81 91 ASP A CA 1
ATOM 668 C C . ASP A 1 91 ? -35.227 6.421 36.054 1.00 85.81 91 ASP A C 1
ATOM 670 O O . ASP A 1 91 ? -34.778 5.291 35.871 1.00 85.81 91 ASP A O 1
ATOM 674 N N . ALA A 1 92 ? -35.723 7.110 35.028 1.00 74.06 92 ALA A N 1
ATOM 675 C CA . ALA A 1 92 ? -35.785 6.584 33.667 1.00 74.06 92 ALA A CA 1
ATOM 676 C C . ALA A 1 92 ? -34.411 6.143 33.110 1.00 74.06 92 ALA A C 1
ATOM 678 O O . ALA A 1 92 ? -34.344 5.296 32.210 1.00 74.06 92 ALA A O 1
ATOM 679 N N . ARG A 1 93 ? -33.304 6.679 33.649 1.00 75.81 93 ARG A N 1
ATOM 680 C CA . ARG A 1 93 ? -31.930 6.285 33.303 1.00 75.81 93 ARG A CA 1
ATOM 681 C C . ARG A 1 93 ? -31.592 4.870 33.768 1.00 75.81 93 ARG A C 1
ATOM 683 O O . ARG A 1 93 ? -30.718 4.251 33.155 1.00 75.81 93 ARG A O 1
ATOM 690 N N . THR A 1 94 ? -32.230 4.356 34.821 1.00 75.31 94 THR A N 1
ATOM 691 C CA . THR A 1 94 ? -32.064 2.968 35.296 1.00 75.31 94 THR A CA 1
ATOM 692 C C . THR A 1 94 ? -33.022 2.004 34.587 1.00 75.31 94 THR A C 1
ATOM 694 O O . THR A 1 94 ? -32.727 0.819 34.476 1.00 75.31 94 THR A O 1
ATOM 697 N N . MET A 1 95 ? -34.116 2.521 34.018 1.00 72.19 95 MET A N 1
ATOM 698 C CA . MET A 1 95 ? -35.165 1.741 33.344 1.00 72.19 95 MET A CA 1
ATOM 699 C C . MET A 1 95 ? -34.923 1.483 31.847 1.00 72.19 95 MET A C 1
ATOM 701 O O . MET A 1 95 ? -35.651 0.711 31.222 1.00 72.19 95 MET A O 1
ATOM 705 N N . SER A 1 96 ? -33.918 2.120 31.243 1.00 68.88 96 SER A N 1
ATOM 706 C CA . SER A 1 96 ? -33.532 1.841 29.854 1.00 68.88 96 SER A CA 1
ATOM 707 C C . SER A 1 96 ? -32.665 0.578 29.791 1.00 68.88 96 SER A C 1
ATOM 709 O O . SER A 1 96 ? -31.710 0.497 30.566 1.00 68.88 96 SER A O 1
ATOM 711 N N . PRO A 1 97 ? -32.917 -0.384 28.873 1.00 80.12 97 PRO A N 1
ATOM 712 C CA . PRO A 1 97 ? -32.040 -1.539 28.695 1.00 80.12 97 PRO A CA 1
ATOM 713 C C . PRO A 1 97 ? -30.613 -1.080 28.370 1.00 80.12 97 PRO A C 1
ATOM 715 O O . PRO A 1 97 ? -30.317 -0.648 27.255 1.00 80.12 97 PRO A O 1
ATOM 718 N N . ARG A 1 98 ? -29.722 -1.124 29.363 1.00 76.56 98 ARG A N 1
ATOM 719 C CA . ARG A 1 98 ? -28.291 -0.887 29.170 1.00 76.56 98 ARG A CA 1
ATOM 720 C C . ARG A 1 98 ? -27.685 -2.168 28.599 1.00 76.56 98 ARG A C 1
ATOM 722 O O . ARG A 1 98 ? -28.066 -3.261 29.018 1.00 76.56 98 ARG A O 1
ATOM 729 N N . ARG A 1 99 ? -26.745 -2.042 27.655 1.00 76.31 99 ARG A N 1
ATOM 730 C CA . ARG A 1 99 ? -25.902 -3.180 27.252 1.00 76.31 99 ARG A CA 1
ATOM 731 C C . ARG A 1 99 ? -25.277 -3.785 28.505 1.00 76.31 99 ARG A C 1
ATOM 733 O O . ARG A 1 99 ? -24.887 -3.039 29.408 1.00 76.31 99 ARG A O 1
ATOM 740 N N . THR A 1 100 ? -25.202 -5.109 28.573 1.00 82.50 100 THR A N 1
ATOM 741 C CA . THR A 1 100 ? -24.532 -5.762 29.702 1.00 82.50 100 THR A CA 1
ATOM 742 C C . THR A 1 100 ? -23.063 -5.332 29.717 1.00 82.50 100 THR A C 1
ATOM 744 O O . THR A 1 100 ? -22.477 -5.052 28.669 1.00 82.50 100 THR A O 1
ATOM 747 N N . SER A 1 101 ? -22.452 -5.242 30.898 1.00 79.69 101 SER A N 1
ATOM 748 C CA . SER A 1 101 ? -21.031 -4.883 31.025 1.00 79.69 101 SER A CA 1
ATOM 749 C C . SER A 1 101 ? -20.125 -5.797 30.188 1.00 79.69 101 SER A C 1
ATOM 751 O O . SER A 1 101 ? -19.185 -5.319 29.559 1.00 79.69 101 SER A O 1
ATOM 753 N N . GLU A 1 102 ? -20.474 -7.082 30.101 1.00 86.12 102 GLU A N 1
ATOM 754 C CA . GLU A 1 102 ? -19.822 -8.081 29.246 1.00 86.12 102 GLU A CA 1
ATOM 755 C C . GLU A 1 102 ? -19.902 -7.731 27.747 1.00 86.12 102 GLU A C 1
ATOM 757 O O . GLU A 1 102 ? -18.912 -7.835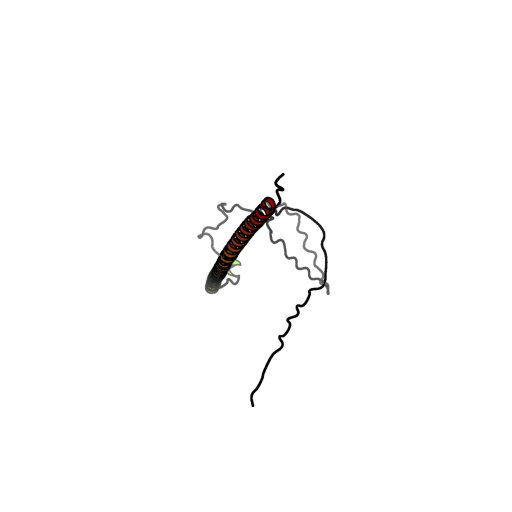 27.023 1.00 86.12 102 GLU A O 1
ATOM 762 N N . GLU A 1 103 ? -21.060 -7.270 27.262 1.00 89.88 103 GLU A N 1
ATOM 763 C CA . GLU A 1 103 ? -21.224 -6.857 25.864 1.00 89.88 103 GLU A CA 1
ATOM 764 C C . GLU A 1 103 ? -20.377 -5.616 25.546 1.00 89.88 103 GLU A C 1
ATOM 766 O O . GLU A 1 103 ? -19.754 -5.536 24.487 1.00 89.88 103 GLU A O 1
ATOM 771 N N . ILE A 1 104 ? -20.315 -4.656 26.473 1.00 87.12 104 ILE A N 1
ATOM 772 C CA . ILE A 1 104 ? -19.506 -3.440 26.320 1.00 87.12 104 ILE A CA 1
ATOM 773 C C . ILE A 1 104 ? -18.016 -3.790 26.250 1.00 87.12 104 ILE A C 1
ATOM 775 O O . ILE A 1 104 ? -17.308 -3.284 25.376 1.00 87.12 104 ILE A O 1
ATOM 779 N N . GLU A 1 105 ? -17.542 -4.675 27.129 1.00 90.00 105 GLU A N 1
ATOM 780 C CA . GLU A 1 105 ? -16.154 -5.134 27.119 1.00 90.00 105 GLU A CA 1
ATOM 781 C C . GLU A 1 105 ? -15.817 -5.844 25.803 1.00 90.00 105 GLU A C 1
ATOM 783 O O . GLU A 1 105 ? -14.810 -5.513 25.169 1.00 90.00 105 GLU A O 1
ATOM 788 N N . LYS A 1 106 ? -16.707 -6.716 25.317 1.00 94.19 106 LYS A N 1
ATOM 789 C CA . LYS A 1 106 ? -16.550 -7.393 24.024 1.00 94.19 106 LYS A CA 1
ATOM 790 C C . LYS A 1 106 ? -16.443 -6.408 22.857 1.00 94.19 106 LYS A C 1
ATOM 792 O O . LYS A 1 106 ? -15.529 -6.537 22.047 1.00 94.19 106 LYS A O 1
ATOM 797 N N . ILE A 1 107 ? -17.323 -5.408 22.788 1.00 93.62 107 ILE A N 1
ATOM 798 C CA . ILE A 1 107 ? -17.275 -4.372 21.741 1.00 93.62 107 ILE A CA 1
ATOM 799 C C . ILE A 1 107 ? -15.964 -3.578 21.829 1.00 93.62 107 ILE A C 1
ATOM 801 O O . ILE A 1 107 ? -15.351 -3.271 20.807 1.00 93.62 107 ILE A O 1
ATOM 805 N N . SER A 1 108 ? -15.501 -3.261 23.042 1.00 92.38 108 SER A N 1
ATOM 806 C CA . SER A 1 108 ? -14.240 -2.538 23.237 1.00 92.38 108 SER A CA 1
ATOM 807 C C . SER A 1 108 ? -13.029 -3.343 22.757 1.00 92.38 108 SER A C 1
ATOM 809 O O . SER A 1 108 ? -12.111 -2.791 22.144 1.00 92.38 108 SER A O 1
ATOM 811 N N . GLN A 1 109 ? -13.046 -4.654 22.994 1.00 96.12 109 GLN A N 1
ATOM 812 C CA . GLN A 1 109 ? -11.988 -5.563 22.589 1.00 96.12 109 GLN A CA 1
ATOM 813 C C . GLN A 1 109 ? -11.980 -5.755 21.069 1.00 96.12 109 GLN A C 1
ATOM 815 O O . GLN A 1 109 ? -10.928 -5.623 20.447 1.00 96.12 109 GLN A O 1
ATOM 820 N N . GLU A 1 110 ? -13.149 -5.948 20.458 1.00 95.69 110 GLU A N 1
ATOM 821 C CA . GLU A 1 110 ? -13.298 -6.042 19.002 1.00 95.69 110 GLU A CA 1
ATOM 822 C C . GLU A 1 110 ? -12.822 -4.760 18.301 1.00 95.69 110 GLU A C 1
ATOM 824 O O . GLU A 1 110 ? -12.089 -4.821 17.315 1.00 95.69 110 GLU A O 1
ATOM 829 N N . ALA A 1 111 ? -13.148 -3.585 18.849 1.00 96.38 111 ALA A N 1
ATOM 830 C CA . ALA A 1 111 ? -12.671 -2.312 18.314 1.00 96.38 111 ALA A CA 1
ATOM 831 C C . ALA A 1 111 ? -11.136 -2.196 18.364 1.00 96.38 111 ALA A C 1
ATOM 833 O O . ALA A 1 111 ? -10.515 -1.746 17.397 1.00 96.38 111 ALA A O 1
ATOM 834 N N . ARG A 1 112 ? -10.499 -2.630 19.463 1.00 97.12 112 ARG A N 1
ATOM 835 C CA . ARG A 1 112 ? -9.028 -2.662 19.570 1.00 97.12 112 ARG A CA 1
ATOM 836 C C . ARG A 1 112 ? -8.414 -3.634 18.571 1.00 97.12 112 ARG A C 1
ATOM 838 O O . ARG A 1 112 ? -7.424 -3.297 17.924 1.00 97.12 112 ARG A O 1
ATOM 845 N N . GLU A 1 113 ? -8.990 -4.820 18.430 1.00 97.88 113 GLU A N 1
ATOM 846 C CA . GLU A 1 113 ? -8.516 -5.835 17.489 1.00 97.88 113 GLU A CA 1
ATOM 847 C C . GLU A 1 113 ? -8.630 -5.357 16.039 1.00 97.88 113 GLU A C 1
ATOM 849 O O . GLU A 1 113 ? -7.662 -5.474 15.283 1.00 97.88 113 GLU A O 1
ATOM 854 N N . ALA A 1 114 ? -9.747 -4.722 15.676 1.00 96.81 114 ALA A N 1
ATOM 855 C CA . ALA A 1 114 ? -9.945 -4.123 14.361 1.00 96.81 114 ALA A CA 1
ATOM 856 C C . ALA A 1 114 ? -8.899 -3.035 14.064 1.00 96.81 114 ALA A C 1
ATOM 858 O O . ALA A 1 114 ? -8.302 -3.032 12.985 1.00 96.81 114 ALA A O 1
ATOM 859 N N . LEU A 1 115 ? -8.610 -2.153 15.029 1.00 97.62 115 LEU A N 1
ATOM 860 C CA . LEU A 1 115 ? -7.568 -1.129 14.887 1.00 97.62 115 LEU A CA 1
ATOM 861 C C . LEU A 1 115 ? -6.178 -1.747 14.692 1.00 97.62 115 LEU A C 1
ATOM 863 O O . LEU A 1 115 ? -5.427 -1.330 13.809 1.00 97.62 115 LEU A O 1
ATOM 867 N N . ILE A 1 116 ? -5.838 -2.775 15.472 1.00 97.81 116 ILE A N 1
ATOM 868 C CA . ILE A 1 116 ? -4.562 -3.491 15.336 1.00 97.81 116 ILE A CA 1
ATOM 869 C C . ILE A 1 116 ? -4.467 -4.164 13.963 1.00 97.81 116 ILE A C 1
ATOM 871 O O . ILE A 1 116 ? -3.409 -4.138 13.330 1.00 97.81 116 ILE A O 1
ATOM 875 N N . GLN A 1 117 ? -5.554 -4.763 13.480 1.00 98.00 117 GLN A N 1
ATOM 876 C CA . GLN A 1 117 ? -5.585 -5.419 12.178 1.00 98.00 117 GLN A CA 1
ATOM 877 C C . GLN A 1 117 ? -5.407 -4.417 11.032 1.00 98.00 117 GLN A C 1
ATOM 879 O O . GLN A 1 117 ? -4.624 -4.678 10.117 1.00 98.00 117 GLN A O 1
ATOM 884 N N . GLN A 1 118 ? -6.057 -3.254 11.107 1.00 98.12 118 GLN A N 1
ATOM 885 C CA . GLN A 1 118 ? -5.867 -2.168 10.142 1.00 98.12 118 GLN A CA 1
ATOM 886 C C . GLN A 1 118 ? -4.425 -1.655 10.141 1.00 98.12 118 GLN A C 1
ATOM 888 O O . GLN A 1 118 ? -3.827 -1.522 9.073 1.00 98.12 118 GLN A O 1
ATOM 893 N N . ALA A 1 119 ? -3.831 -1.438 11.318 1.00 97.94 119 ALA A N 1
ATOM 894 C CA . ALA A 1 119 ? -2.440 -1.007 11.432 1.00 97.94 119 ALA A CA 1
ATOM 895 C C . ALA A 1 119 ? -1.472 -2.022 10.796 1.00 97.94 119 ALA A C 1
ATOM 897 O O . ALA A 1 119 ? -0.578 -1.638 10.042 1.00 97.94 119 ALA A O 1
ATOM 898 N N . LYS A 1 120 ? -1.687 -3.325 11.027 1.00 98.19 120 LYS A N 1
ATOM 899 C CA . LYS A 1 120 ? -0.891 -4.399 10.406 1.00 98.19 120 LYS A CA 1
ATOM 900 C C . LYS A 1 120 ? -1.042 -4.435 8.887 1.00 98.19 120 LYS A C 1
ATOM 902 O O . LYS A 1 120 ? -0.045 -4.579 8.182 1.00 98.19 120 LYS A O 1
ATOM 907 N N . ALA A 1 121 ? -2.265 -4.295 8.378 1.00 97.81 121 ALA A N 1
ATOM 908 C CA . ALA A 1 121 ? -2.520 -4.264 6.940 1.00 97.81 121 ALA A CA 1
ATOM 909 C C . ALA A 1 121 ? -1.832 -3.062 6.275 1.00 97.81 121 ALA A C 1
ATOM 911 O O . ALA A 1 121 ? -1.195 -3.209 5.231 1.00 97.81 121 ALA A O 1
ATOM 912 N N . LEU A 1 122 ? -1.897 -1.890 6.911 1.00 98.19 122 LEU A N 1
ATOM 913 C CA . LEU A 1 122 ? -1.217 -0.691 6.434 1.00 98.19 122 LEU A CA 1
ATOM 914 C C . LEU A 1 122 ? 0.305 -0.872 6.434 1.00 98.19 122 LEU A C 1
ATOM 916 O O . LEU A 1 122 ? 0.952 -0.564 5.437 1.00 98.19 122 LEU A O 1
ATOM 920 N N . GLN A 1 123 ? 0.876 -1.421 7.507 1.00 97.75 123 GLN A N 1
ATOM 921 C CA . GLN A 1 123 ? 2.310 -1.696 7.591 1.00 97.75 123 GLN A CA 1
ATOM 922 C C . GLN A 1 123 ? 2.774 -2.656 6.486 1.00 97.75 123 GLN A C 1
ATOM 924 O O . GLN A 1 123 ? 3.789 -2.402 5.840 1.00 97.75 123 GLN A O 1
ATOM 929 N N . ALA A 1 124 ? 2.022 -3.729 6.232 1.00 97.88 124 ALA A N 1
ATOM 930 C CA . ALA A 1 124 ? 2.324 -4.672 5.158 1.00 97.88 124 ALA A CA 1
ATOM 931 C C . ALA A 1 124 ? 2.251 -4.010 3.771 1.00 97.88 124 ALA A C 1
ATOM 933 O O . ALA A 1 124 ? 3.120 -4.233 2.929 1.00 97.88 124 ALA A O 1
ATOM 934 N N . SER A 1 125 ? 1.247 -3.156 3.550 1.00 98.31 125 SER A N 1
ATOM 935 C CA . SER A 1 125 ? 1.104 -2.379 2.314 1.00 98.31 125 SER A CA 1
ATOM 936 C C . SER A 1 125 ? 2.293 -1.437 2.093 1.00 98.31 125 SER A C 1
ATOM 938 O O . SER A 1 125 ? 2.870 -1.412 1.007 1.00 98.31 125 SER A O 1
ATOM 940 N N . LEU A 1 126 ? 2.719 -0.716 3.135 1.00 98.50 126 LEU A N 1
ATOM 941 C CA . LEU A 1 126 ? 3.871 0.185 3.064 1.00 98.50 126 LEU A CA 1
ATOM 942 C C . LEU A 1 126 ? 5.171 -0.563 2.758 1.00 98.50 126 LEU A C 1
ATOM 944 O O . LEU A 1 126 ? 5.922 -0.118 1.894 1.00 98.50 126 LEU A O 1
ATOM 948 N N . LEU A 1 127 ? 5.414 -1.707 3.403 1.00 98.38 127 LEU A N 1
ATOM 949 C CA . LEU A 1 127 ? 6.581 -2.547 3.109 1.00 98.38 127 LEU A CA 1
ATOM 950 C C . LEU A 1 127 ? 6.592 -2.997 1.644 1.00 98.38 127 LEU A C 1
ATOM 952 O O . LEU A 1 127 ? 7.590 -2.821 0.955 1.00 98.38 127 LEU A O 1
ATOM 956 N N . SER A 1 128 ? 5.452 -3.464 1.127 1.00 98.12 128 SER A N 1
ATOM 957 C CA . SER A 1 128 ? 5.339 -3.855 -0.282 1.00 98.12 128 SER A CA 1
ATOM 958 C C . SER A 1 128 ? 5.622 -2.696 -1.248 1.00 98.12 128 SER A C 1
ATOM 960 O O . SER A 1 128 ? 6.217 -2.898 -2.307 1.00 98.12 128 SER A O 1
ATOM 962 N N . ILE A 1 129 ? 5.209 -1.472 -0.907 1.00 98.44 129 ILE A N 1
ATOM 963 C CA . ILE A 1 129 ? 5.513 -0.286 -1.716 1.00 98.44 129 ILE A CA 1
ATOM 964 C C . ILE A 1 129 ? 7.013 0.014 -1.693 1.00 98.44 129 ILE A C 1
ATOM 966 O O . ILE A 1 129 ? 7.572 0.303 -2.750 1.00 98.44 129 ILE A O 1
ATOM 970 N N . VAL A 1 130 ? 7.664 -0.074 -0.531 1.00 98.56 130 VAL A N 1
ATOM 971 C CA . VAL A 1 130 ? 9.115 0.132 -0.404 1.00 98.56 130 VAL A CA 1
ATOM 972 C C . VAL A 1 130 ? 9.874 -0.851 -1.293 1.00 98.56 130 VAL A C 1
ATOM 974 O O . VAL A 1 130 ? 10.665 -0.408 -2.123 1.00 98.56 130 VAL A O 1
ATOM 977 N N . ASP A 1 131 ? 9.549 -2.144 -1.232 1.00 98.44 131 ASP A N 1
ATOM 978 C CA . ASP A 1 131 ? 10.187 -3.171 -2.068 1.00 98.44 131 ASP A CA 1
ATOM 979 C C . ASP A 1 131 ? 10.035 -2.865 -3.570 1.00 98.44 131 ASP A C 1
ATOM 981 O O . ASP A 1 131 ? 10.975 -2.982 -4.362 1.00 98.44 131 ASP A O 1
ATOM 985 N N . ARG A 1 132 ? 8.842 -2.417 -3.985 1.00 98.50 132 ARG A N 1
ATOM 986 C CA . ARG A 1 132 ? 8.580 -2.019 -5.377 1.00 98.50 132 ARG A CA 1
ATOM 987 C C . ARG A 1 132 ? 9.405 -0.802 -5.790 1.00 98.50 132 ARG A C 1
ATOM 989 O O . ARG A 1 132 ? 9.913 -0.774 -6.910 1.00 98.50 132 ARG A O 1
ATOM 996 N N . VAL A 1 133 ? 9.536 0.196 -4.917 1.00 98.56 133 VAL A N 1
ATOM 997 C CA . VAL A 1 133 ? 10.354 1.393 -5.169 1.00 98.56 133 VAL A CA 1
ATOM 998 C C . VAL A 1 133 ? 11.828 1.021 -5.295 1.00 98.56 133 VAL A C 1
ATOM 1000 O O . VAL A 1 133 ? 12.497 1.510 -6.204 1.00 98.56 133 VAL A O 1
ATOM 1003 N N . GLU A 1 134 ? 12.331 0.127 -4.445 1.00 98.38 134 GLU A N 1
ATOM 1004 C CA . GLU A 1 134 ? 13.709 -0.361 -4.526 1.00 98.38 134 GLU A CA 1
ATOM 1005 C C . GLU A 1 134 ? 13.974 -1.109 -5.836 1.00 98.38 134 GLU A C 1
ATOM 1007 O O . GLU A 1 134 ? 14.968 -0.828 -6.507 1.00 98.38 134 GLU A O 1
ATOM 1012 N N . SER A 1 135 ? 13.053 -1.976 -6.270 1.00 98.50 135 SER A N 1
ATOM 1013 C CA . SER A 1 135 ? 13.161 -2.662 -7.565 1.00 98.50 135 SER A CA 1
ATOM 1014 C C . SER A 1 135 ? 13.255 -1.671 -8.727 1.00 98.50 135 SER A C 1
ATOM 1016 O O . SER A 1 135 ? 14.162 -1.765 -9.557 1.00 98.50 135 SER A O 1
ATOM 1018 N N . VAL A 1 136 ? 12.355 -0.682 -8.764 1.00 98.75 136 VAL A N 1
ATOM 1019 C CA . VAL A 1 136 ? 12.351 0.361 -9.802 1.00 98.75 136 VAL A CA 1
ATOM 1020 C C . VAL A 1 136 ? 13.639 1.176 -9.762 1.00 98.75 136 VAL A C 1
ATOM 1022 O O . VAL A 1 136 ? 14.208 1.478 -10.810 1.00 98.75 136 VAL A O 1
ATOM 1025 N N . ARG A 1 137 ? 14.140 1.509 -8.570 1.00 98.50 137 ARG A N 1
ATOM 1026 C CA . ARG A 1 137 ? 15.405 2.228 -8.415 1.00 98.50 137 ARG A CA 1
ATOM 1027 C C . ARG A 1 137 ? 16.572 1.429 -8.993 1.00 98.50 137 ARG A C 1
ATOM 1029 O O . ARG A 1 137 ? 17.353 1.982 -9.763 1.00 98.50 137 ARG A O 1
ATOM 1036 N N . CYS A 1 138 ? 16.688 0.144 -8.668 1.00 98.19 138 CYS A N 1
ATOM 1037 C CA . CYS A 1 138 ? 17.756 -0.703 -9.196 1.00 98.19 138 CYS A CA 1
ATOM 1038 C C . CYS A 1 138 ? 17.687 -0.845 -10.723 1.00 98.19 138 CYS A C 1
ATOM 1040 O O . CYS A 1 138 ? 18.720 -0.856 -11.393 1.00 98.19 138 CYS A O 1
ATOM 1042 N N . GLU A 1 139 ? 16.489 -0.960 -11.294 1.00 98.25 139 GLU A N 1
ATOM 1043 C CA . GLU A 1 139 ? 16.301 -0.970 -12.748 1.00 98.25 139 GLU A CA 1
ATOM 1044 C C . GLU A 1 139 ? 16.680 0.370 -13.382 1.00 98.25 139 GLU A C 1
ATOM 1046 O O . GLU A 1 139 ? 17.381 0.392 -14.395 1.00 98.25 139 GLU A O 1
ATOM 1051 N N . HIS A 1 140 ? 16.288 1.482 -12.760 1.00 98.56 140 HIS A N 1
ATOM 1052 C CA . HIS A 1 140 ? 16.653 2.818 -13.212 1.00 98.56 140 HIS A CA 1
ATOM 1053 C C . HIS A 1 140 ? 18.171 3.018 -13.205 1.00 98.56 140 HIS A C 1
ATOM 1055 O O . HIS A 1 140 ? 18.725 3.458 -14.207 1.00 98.56 140 HIS A O 1
ATOM 1061 N N . GLU A 1 141 ? 18.866 2.637 -12.130 1.00 98.25 141 GLU A N 1
ATOM 1062 C CA . GLU A 1 141 ? 20.331 2.725 -12.045 1.00 98.25 141 GLU A CA 1
ATOM 1063 C C . GLU A 1 141 ? 21.018 1.912 -13.160 1.00 98.25 141 GLU A C 1
ATOM 1065 O O . GLU A 1 141 ? 21.988 2.376 -13.765 1.00 98.25 141 GLU A O 1
ATOM 1070 N N . LYS A 1 142 ? 20.486 0.731 -13.508 1.00 98.38 142 LYS A N 1
ATOM 1071 C CA . LYS A 1 142 ? 20.986 -0.073 -14.639 1.00 98.38 142 LYS A CA 1
ATOM 1072 C C . LYS A 1 142 ? 20.766 0.621 -15.982 1.00 98.38 142 LYS A C 1
ATOM 1074 O O . LYS A 1 142 ? 21.690 0.681 -16.794 1.00 98.38 142 LYS A O 1
ATOM 1079 N N . LEU A 1 143 ? 19.558 1.131 -16.229 1.00 98.38 143 LEU A N 1
ATOM 1080 C CA . LEU A 1 143 ? 19.226 1.834 -17.471 1.00 98.38 143 LEU A CA 1
ATOM 1081 C C . LEU A 1 143 ? 20.042 3.115 -17.621 1.00 98.38 143 LEU A C 1
ATOM 1083 O O . LEU A 1 143 ? 20.542 3.407 -18.705 1.00 98.38 143 LEU A O 1
ATOM 1087 N N . GLU A 1 144 ? 20.226 3.854 -16.535 1.00 97.94 144 GLU A N 1
ATOM 1088 C CA . GLU A 1 144 ? 21.034 5.062 -16.503 1.00 97.94 144 GLU A CA 1
ATOM 1089 C C . GLU A 1 144 ? 22.512 4.750 -16.764 1.00 97.94 144 GLU A C 1
ATOM 1091 O O . GLU A 1 144 ? 23.140 5.414 -17.589 1.00 97.94 144 GLU A O 1
ATOM 1096 N N . GLY A 1 145 ? 23.058 3.700 -16.143 1.00 98.12 145 GLY A N 1
ATOM 1097 C CA . GLY A 1 145 ? 24.411 3.216 -16.420 1.00 98.12 145 GLY A CA 1
ATOM 1098 C C . GLY A 1 145 ? 24.599 2.814 -17.887 1.00 98.12 145 GLY A C 1
ATOM 1099 O O . GLY A 1 145 ? 25.563 3.238 -18.528 1.00 98.12 145 GLY A O 1
ATOM 1100 N N . GLY A 1 146 ? 23.645 2.067 -18.450 1.00 98.12 146 GLY A N 1
ATOM 1101 C CA . GLY A 1 146 ? 23.637 1.707 -19.869 1.00 98.12 146 GLY A CA 1
ATOM 1102 C C . GLY A 1 146 ? 23.545 2.926 -20.791 1.00 98.12 146 GLY A C 1
ATOM 1103 O O . GLY A 1 146 ? 24.272 3.013 -21.778 1.00 98.12 146 GLY A O 1
ATOM 1104 N N . ASN A 1 147 ? 22.710 3.909 -20.454 1.00 97.88 147 ASN A N 1
ATOM 1105 C CA . ASN A 1 147 ? 22.564 5.140 -21.228 1.00 97.88 147 ASN A CA 1
ATOM 1106 C C . ASN A 1 147 ? 23.861 5.962 -21.215 1.00 97.88 147 ASN A C 1
ATOM 1108 O O . ASN A 1 147 ? 24.334 6.375 -22.272 1.00 97.88 147 ASN A O 1
ATOM 1112 N N . ARG A 1 148 ? 24.503 6.108 -20.048 1.00 98.12 148 ARG A N 1
ATOM 1113 C CA . ARG A 1 148 ? 25.825 6.745 -19.937 1.00 98.12 148 ARG A CA 1
ATOM 1114 C C . ARG A 1 148 ? 26.862 6.031 -20.804 1.00 98.12 148 ARG A C 1
ATOM 1116 O O . ARG A 1 148 ? 27.581 6.695 -21.544 1.00 98.12 148 ARG A O 1
ATOM 1123 N N . PHE A 1 149 ? 26.905 4.698 -20.766 1.00 98.19 149 PHE A N 1
ATOM 1124 C CA . PHE A 1 149 ? 27.814 3.914 -21.607 1.00 98.19 149 PHE A CA 1
ATOM 1125 C C . PHE A 1 149 ? 27.584 4.173 -23.104 1.00 98.19 149 PHE A C 1
ATOM 1127 O O . PHE A 1 149 ? 28.534 4.441 -23.838 1.00 98.19 149 PHE A O 1
ATOM 1134 N N . LEU A 1 150 ? 26.327 4.153 -23.556 1.00 98.44 150 LEU A N 1
ATOM 1135 C CA . LEU A 1 150 ? 25.980 4.431 -24.951 1.00 98.44 150 LEU A CA 1
ATOM 1136 C C . LEU A 1 150 ? 26.367 5.855 -25.367 1.00 98.44 150 LEU A C 1
ATOM 1138 O O . LEU A 1 150 ? 26.921 6.042 -26.449 1.00 98.44 150 LEU A O 1
ATOM 1142 N N . GLN A 1 151 ? 26.123 6.852 -24.513 1.00 98.12 151 GLN A N 1
ATOM 1143 C CA . GLN A 1 151 ? 26.518 8.238 -24.773 1.00 98.12 151 GLN A CA 1
ATOM 1144 C C . GLN A 1 151 ? 28.037 8.384 -24.907 1.00 98.12 151 GLN A C 1
ATOM 1146 O O . GLN A 1 151 ? 28.501 9.011 -25.860 1.00 98.12 151 GLN A O 1
ATOM 1151 N N . SER A 1 152 ? 28.811 7.780 -24.000 1.00 97.69 152 SER A N 1
ATOM 1152 C CA . SER A 1 152 ? 30.277 7.761 -24.081 1.00 97.69 152 SER A CA 1
ATOM 1153 C C . SER A 1 152 ? 30.759 7.098 -25.369 1.00 97.69 152 SER A C 1
ATOM 1155 O O . SER A 1 152 ? 31.564 7.686 -26.089 1.00 97.69 152 SER A O 1
ATOM 1157 N N . TYR A 1 153 ? 30.212 5.931 -25.717 1.00 98.25 153 TYR A N 1
ATOM 1158 C CA . TYR A 1 153 ? 30.580 5.207 -26.933 1.00 98.25 153 TYR A CA 1
ATOM 1159 C C . TYR A 1 153 ? 30.286 6.011 -28.207 1.00 98.25 153 TYR A C 1
ATOM 1161 O O . TYR A 1 153 ? 31.135 6.116 -29.092 1.00 98.25 153 TYR A O 1
ATOM 1169 N N . ILE A 1 154 ? 29.107 6.636 -28.292 1.00 97.31 154 ILE A N 1
ATOM 1170 C CA . ILE A 1 154 ? 28.752 7.515 -29.414 1.00 97.31 154 ILE A CA 1
ATOM 1171 C C . ILE A 1 154 ? 29.699 8.720 -29.462 1.00 97.31 154 ILE A C 1
ATOM 1173 O O . ILE A 1 154 ? 30.177 9.075 -30.539 1.00 97.31 154 ILE A O 1
ATOM 1177 N N . GLY A 1 155 ? 30.008 9.329 -28.315 1.00 97.19 155 GLY A N 1
ATOM 1178 C CA . GLY A 1 155 ? 30.948 10.444 -28.217 1.00 97.19 155 GLY A CA 1
ATOM 1179 C C . GLY A 1 155 ? 32.335 10.093 -28.760 1.00 97.19 155 GLY A C 1
ATOM 1180 O O . GLY A 1 155 ? 32.861 10.809 -29.618 1.00 97.19 155 GLY A O 1
ATOM 1181 N N . GLU A 1 156 ? 32.897 8.964 -28.330 1.00 96.62 156 GLU A N 1
ATOM 1182 C CA . GLU A 1 156 ? 34.191 8.454 -28.799 1.00 96.62 156 GLU A CA 1
ATOM 1183 C C . GLU A 1 156 ? 34.166 8.117 -30.294 1.00 96.62 156 GLU A C 1
ATOM 1185 O O . GLU A 1 156 ? 35.070 8.502 -31.044 1.00 96.62 156 GLU A O 1
ATOM 1190 N N . LEU A 1 157 ? 33.106 7.456 -30.767 1.00 96.12 157 LEU A N 1
ATOM 1191 C CA . LEU A 1 157 ? 32.949 7.107 -32.178 1.00 96.12 157 LEU A CA 1
ATOM 1192 C C . LEU A 1 157 ? 32.840 8.358 -33.059 1.00 96.12 157 LEU A C 1
ATOM 1194 O O . LEU A 1 157 ? 33.445 8.436 -34.129 1.00 96.12 157 LEU A O 1
ATOM 1198 N N . MET A 1 158 ? 32.111 9.378 -32.612 1.00 94.81 158 MET A N 1
ATOM 1199 C CA . MET A 1 158 ? 32.018 10.655 -33.316 1.00 94.81 158 MET A CA 1
ATOM 1200 C C . MET A 1 158 ? 33.352 11.408 -33.305 1.00 94.81 158 MET A C 1
ATOM 1202 O O . MET A 1 158 ? 33.724 12.000 -34.321 1.00 94.81 158 MET A O 1
ATOM 1206 N N . GLN A 1 159 ? 34.084 11.402 -32.188 1.00 93.88 159 GLN A N 1
ATOM 1207 C CA . GLN A 1 159 ? 35.391 12.052 -32.082 1.00 93.88 159 GLN A CA 1
ATOM 1208 C C . GLN A 1 159 ? 36.415 11.389 -33.008 1.00 93.88 159 GLN A C 1
ATOM 1210 O O . GLN A 1 159 ? 37.074 12.079 -33.789 1.00 93.88 159 GLN A O 1
ATOM 1215 N N . THR A 1 160 ? 36.507 10.060 -32.976 1.00 92.44 160 THR A N 1
ATOM 1216 C CA . THR A 1 160 ? 37.371 9.284 -33.877 1.00 92.44 160 THR A CA 1
ATOM 1217 C C . THR A 1 160 ? 36.975 9.489 -35.338 1.00 92.44 160 THR A C 1
ATOM 1219 O O . THR A 1 160 ? 37.842 9.775 -36.162 1.00 92.44 160 THR A O 1
ATOM 1222 N N . SER A 1 161 ? 35.677 9.477 -35.663 1.00 85.44 161 SER A N 1
ATOM 1223 C CA . SER A 1 161 ? 35.181 9.750 -37.023 1.00 85.44 161 SER A C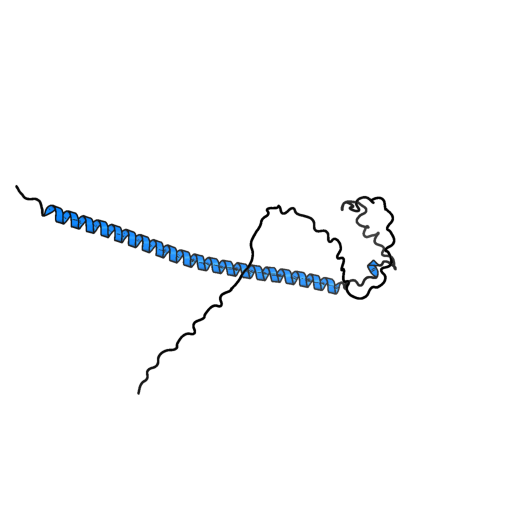A 1
ATOM 1224 C C . SER A 1 161 ? 35.595 11.135 -37.534 1.00 85.44 161 SER A C 1
ATOM 1226 O O . SER A 1 161 ? 36.021 11.269 -38.682 1.00 85.44 161 SER A O 1
ATOM 1228 N N . LYS A 1 162 ? 35.539 12.172 -36.686 1.00 85.44 162 LYS A N 1
ATOM 1229 C CA . LYS A 1 162 ? 35.994 13.529 -37.042 1.00 85.44 162 LYS A CA 1
ATOM 1230 C C . LYS A 1 162 ? 37.509 13.591 -37.261 1.00 85.44 162 LYS A C 1
ATOM 1232 O O . LYS A 1 162 ? 37.955 14.216 -38.223 1.00 85.44 162 LYS A O 1
ATOM 1237 N N . LEU A 1 163 ? 38.297 12.944 -36.402 1.00 78.62 163 LEU A N 1
ATOM 1238 C CA . LEU A 1 163 ? 39.761 12.920 -36.508 1.00 78.62 163 LEU A CA 1
ATOM 1239 C C . LEU A 1 163 ? 40.228 12.183 -37.771 1.00 78.62 163 LEU A C 1
ATOM 1241 O O . LEU A 1 163 ? 41.066 12.702 -38.513 1.00 78.62 163 LEU A O 1
ATOM 1245 N N . THR A 1 164 ? 39.649 11.019 -38.068 1.00 75.31 164 THR A N 1
ATOM 1246 C CA . THR A 1 164 ? 40.015 10.219 -39.246 1.00 75.31 164 THR A CA 1
ATOM 1247 C C . THR A 1 164 ? 39.589 10.902 -40.551 1.00 75.31 164 THR A C 1
ATOM 1249 O O . THR A 1 164 ? 40.361 10.925 -41.512 1.00 75.31 164 THR A O 1
ATOM 1252 N N . ALA A 1 165 ? 38.419 11.554 -40.586 1.00 69.50 165 ALA A N 1
ATOM 1253 C CA . ALA A 1 165 ? 37.983 12.340 -41.745 1.00 69.50 165 ALA A CA 1
ATOM 1254 C C . ALA A 1 165 ? 38.875 13.574 -41.998 1.00 69.50 165 ALA A C 1
ATOM 1256 O O . ALA A 1 165 ? 39.240 13.856 -43.143 1.00 69.50 165 ALA A O 1
ATOM 1257 N N . ALA A 1 166 ? 39.291 14.286 -40.945 1.00 64.56 166 ALA A N 1
ATOM 1258 C CA . ALA A 1 166 ? 40.212 15.419 -41.061 1.00 64.56 166 ALA A CA 1
ATOM 1259 C C . ALA A 1 166 ? 41.632 14.995 -41.497 1.00 64.56 166 ALA A C 1
ATOM 1261 O O . ALA A 1 166 ? 42.291 15.715 -42.254 1.00 64.56 166 ALA A O 1
ATOM 1262 N N . GLY A 1 167 ? 42.098 13.814 -41.072 1.00 58.78 167 GLY A N 1
ATOM 1263 C CA . GLY A 1 167 ? 43.372 13.227 -41.505 1.00 58.78 167 GLY A CA 1
ATOM 1264 C C . GLY A 1 167 ? 43.399 12.881 -42.999 1.00 58.78 167 GLY A C 1
ATOM 1265 O O . GLY A 1 167 ? 44.372 13.193 -43.690 1.00 58.78 167 GLY A O 1
ATOM 1266 N N . ALA A 1 168 ? 42.303 12.332 -43.532 1.00 58.53 168 ALA A N 1
ATOM 1267 C CA . ALA A 1 168 ? 42.167 12.029 -44.959 1.00 58.53 168 ALA A CA 1
ATOM 1268 C C . ALA A 1 168 ? 42.122 13.295 -45.842 1.00 58.53 168 ALA A C 1
ATOM 1270 O O . ALA A 1 168 ? 42.666 13.303 -46.949 1.00 58.53 168 ALA A O 1
ATOM 1271 N N . ALA A 1 169 ? 41.535 14.391 -45.348 1.00 57.94 169 ALA A N 1
ATOM 1272 C CA . ALA A 1 169 ? 41.491 15.666 -46.067 1.00 57.94 169 ALA A CA 1
ATOM 1273 C C . ALA A 1 169 ? 42.880 16.325 -46.208 1.00 57.94 169 ALA A C 1
ATOM 1275 O O . ALA A 1 169 ? 43.207 16.845 -47.277 1.00 57.94 169 ALA A O 1
ATOM 1276 N N . LYS A 1 170 ? 43.741 16.254 -45.179 1.00 57.00 170 LYS A N 1
ATOM 1277 C CA . LYS A 1 170 ? 45.113 16.798 -45.251 1.00 57.00 170 LYS A CA 1
ATOM 1278 C C . LYS A 1 170 ? 46.035 16.000 -46.181 1.00 57.00 170 LYS A C 1
ATOM 1280 O O . LYS A 1 170 ? 46.857 16.606 -46.860 1.00 57.00 170 LYS A O 1
ATOM 1285 N N . ALA A 1 171 ? 45.866 14.678 -46.277 1.00 56.75 171 ALA A N 1
ATOM 1286 C CA . ALA A 1 171 ? 46.640 13.836 -47.198 1.00 56.75 171 ALA A CA 1
ATOM 1287 C C . ALA A 1 171 ? 46.312 14.093 -48.685 1.00 56.75 171 ALA A C 1
ATOM 1289 O O . ALA A 1 171 ? 47.158 13.893 -49.556 1.00 56.75 171 ALA A O 1
ATOM 1290 N N . LYS A 1 172 ? 45.098 14.574 -48.993 1.00 55.91 172 LYS A N 1
ATOM 1291 C CA . LYS A 1 172 ? 44.696 14.950 -50.360 1.00 55.91 172 LYS A CA 1
ATOM 1292 C C . LYS A 1 172 ? 45.178 16.350 -50.766 1.00 55.91 172 LYS A C 1
ATOM 1294 O O . LYS A 1 172 ? 45.394 16.587 -51.951 1.00 55.91 172 LYS A O 1
ATOM 1299 N N . ALA A 1 173 ? 45.381 17.257 -49.807 1.00 56.69 173 ALA A N 1
ATOM 1300 C CA . ALA A 1 173 ? 45.812 18.635 -50.064 1.00 56.69 173 ALA A CA 1
ATOM 1301 C C . ALA A 1 173 ? 47.303 18.761 -50.449 1.00 56.69 173 ALA A C 1
ATOM 1303 O O . ALA A 1 173 ? 47.673 19.671 -51.187 1.00 56.69 173 ALA A O 1
ATOM 1304 N N . THR A 1 174 ? 48.169 17.840 -50.015 1.00 56.03 174 THR A N 1
ATOM 1305 C CA . THR A 1 174 ? 49.611 17.858 -50.338 1.00 56.03 174 THR A CA 1
ATOM 1306 C C . THR A 1 174 ? 49.962 17.290 -51.715 1.00 56.03 174 THR A C 1
ATOM 1308 O O . THR A 1 174 ? 51.052 17.561 -52.210 1.00 56.03 174 THR A O 1
ATOM 1311 N N . LYS A 1 175 ? 49.056 16.563 -52.385 1.00 56.47 175 LYS A N 1
ATOM 1312 C CA . LYS A 1 175 ? 49.302 15.984 -53.724 1.00 56.47 175 LYS A CA 1
ATOM 1313 C C . LYS A 1 175 ? 48.998 16.946 -54.889 1.00 56.47 175 LYS A C 1
ATOM 1315 O O . LYS A 1 175 ? 49.139 16.566 -56.044 1.00 56.47 175 LYS A O 1
ATOM 1320 N N . GLY A 1 176 ? 48.585 18.182 -54.594 1.00 55.84 176 GLY A N 1
ATOM 1321 C CA . GLY A 1 176 ? 48.123 19.162 -55.584 1.00 55.84 176 GLY A CA 1
ATOM 1322 C C . GLY A 1 176 ? 48.961 20.436 -55.715 1.00 55.84 176 GLY A C 1
ATOM 1323 O O . GLY A 1 176 ? 48.450 21.410 -56.257 1.00 55.84 176 GLY A O 1
ATOM 1324 N N . ARG A 1 177 ? 50.207 20.490 -55.217 1.00 58.94 177 ARG A N 1
ATOM 1325 C CA . ARG A 1 177 ? 51.060 21.681 -55.391 1.00 58.94 177 ARG A CA 1
ATOM 1326 C C . ARG A 1 177 ? 51.869 21.559 -56.693 1.00 58.94 177 ARG A C 1
ATOM 1328 O O . ARG A 1 177 ? 52.823 20.783 -56.705 1.00 58.94 177 ARG A O 1
ATOM 1335 N N . PRO A 1 178 ? 51.535 22.287 -57.779 1.00 54.78 178 PRO A N 1
ATOM 1336 C CA . PRO A 1 178 ? 52.405 22.346 -58.943 1.00 54.78 178 PRO A CA 1
ATOM 1337 C C . PRO A 1 178 ? 53.676 23.108 -58.555 1.00 54.78 178 PRO A C 1
ATOM 1339 O O . PRO A 1 178 ? 53.631 24.277 -58.167 1.00 54.78 178 PRO A O 1
ATOM 1342 N N . ILE A 1 179 ? 54.799 22.401 -58.602 1.00 55.34 179 ILE A N 1
ATOM 1343 C CA . ILE A 1 179 ? 56.141 22.982 -58.653 1.00 55.34 179 ILE A CA 1
ATOM 1344 C C . ILE A 1 179 ? 56.224 23.826 -59.928 1.00 55.34 179 ILE A C 1
ATOM 1346 O O . ILE A 1 179 ? 55.891 23.344 -61.010 1.00 55.34 179 ILE A O 1
ATOM 1350 N N . LYS A 1 180 ? 56.555 25.102 -59.750 1.00 51.91 180 LYS A N 1
ATOM 1351 C CA . LYS A 1 180 ? 56.614 26.132 -60.785 1.00 51.91 180 LYS A CA 1
ATOM 1352 C C . LYS A 1 180 ? 58.055 26.330 -61.226 1.00 51.91 180 LYS A C 1
ATOM 1354 O O . LYS A 1 180 ? 58.927 26.217 -60.335 1.00 51.91 180 LYS A O 1
#

Organism: NCBI:txid55169

pLDDT: mean 71.94, std 21.01, range [33.75, 98.75]

Foldseek 3Di:
DDDDDDDDDDDDDDDDDDDDDDDDDDDDDDDDDPDDDDPPDDPDDDDPDDDDPDDPDPPPPDDDDDPDPDDPPPPPPPDDPPVRPDADPPRVVVVDDDDPPVVVVVVVVVVVVVVVVVVVVVVVVVVVVVVVVVVVVVVVVVVVVVVVVVVVVVVVVVVVVVVVVVVVVVVVVVVPDDDD

InterPro domains:
  IPR019357 Short coiled-coil protein [PF10224] (95-167)

Secondary structure (DSSP, 8-state):
-------PPPP--PPPPP------------------------------S-----PPPP-------PPP----TT-TTSS--TTT----TT-HHHHS-PPPHHHHHHHHHHHHHHHHHHHHHHHHHHHHHHHHHHHHHHHHHHHHHHHHHHHHHHHHHHHHHHHHHHHHHHHHHGGG----

Radius of gyration: 42.58 Å; chains: 1; bounding box: 113×77×107 Å